Protein AF-A0A1M7UTY7-F1 (afdb_monomer_lite)

Foldseek 3Di:
DDDDDFDWDFDDDPNDGDDIDGDDPDPDPDDPPPPDFADWAPWDWDQDPQQKIKIATDGDQFWKKFWDDPNHTPDIFTGHRRMTIGDSPPDFDKTFIDTNNHGDDIDTRD

Secondary structure (DSSP, 8-state):
---PPSEEEEEEETTEEEEEEEE-S----------SS---EEEEEEE-TTS-EEEEEES-TT-EEEEEETTEEEEEEE-BTTEEEE-TTPPSEEEEEEETTEEEEEEEE-

Structure (mmCIF, N/CA/C/O backbone):
data_AF-A0A1M7UTY7-F1
#
_entry.id   AF-A0A1M7UTY7-F1
#
loop_
_atom_site.group_PDB
_atom_site.id
_atom_site.type_symbol
_atom_site.label_atom_id
_atom_site.label_alt_id
_atom_site.label_comp_id
_atom_site.label_asym_id
_atom_site.label_entity_id
_atom_site.label_seq_id
_atom_site.pdbx_PDB_ins_code
_atom_site.Cartn_x
_atom_site.Cartn_y
_atom_site.Cartn_z
_atom_site.occupancy
_atom_site.B_iso_or_equiv
_atom_site.auth_seq_id
_atom_site.auth_comp_id
_atom_site.auth_asym_id
_atom_site.auth_atom_id
_atom_site.pdbx_PDB_model_num
ATOM 1 N N . GLN A 1 1 ? -11.268 -9.920 -29.950 1.00 37.56 1 GLN A N 1
ATOM 2 C CA . GLN A 1 1 ? -9.795 -9.990 -29.872 1.00 37.56 1 GLN A CA 1
ATOM 3 C C . GLN A 1 1 ? -9.443 -11.452 -29.655 1.00 37.56 1 GLN A C 1
ATOM 5 O O . GLN A 1 1 ? -10.105 -12.078 -28.839 1.00 37.56 1 GLN A O 1
ATOM 10 N N . ALA A 1 2 ? -8.530 -12.022 -30.444 1.00 36.97 2 ALA A N 1
ATOM 11 C CA . ALA A 1 2 ? -8.103 -13.406 -30.256 1.00 36.97 2 ALA A CA 1
ATOM 12 C C . ALA A 1 2 ? -7.126 -13.454 -29.075 1.00 36.97 2 ALA A C 1
ATOM 14 O O . ALA A 1 2 ? -6.123 -12.747 -29.088 1.00 36.97 2 ALA A O 1
ATOM 15 N N . THR A 1 3 ? -7.453 -14.223 -28.042 1.00 48.53 3 THR A N 1
ATOM 16 C CA . THR A 1 3 ? -6.565 -14.477 -26.905 1.00 48.53 3 THR A CA 1
ATOM 17 C C . THR A 1 3 ? -5.804 -15.765 -27.186 1.00 48.53 3 THR A C 1
ATOM 19 O O . THR A 1 3 ? -6.416 -16.831 -27.270 1.00 48.53 3 THR A O 1
ATOM 22 N N . THR A 1 4 ? -4.494 -15.669 -27.391 1.00 58.84 4 THR A N 1
ATOM 23 C CA . THR A 1 4 ? -3.622 -16.832 -27.585 1.00 58.84 4 THR A CA 1
ATOM 24 C C . THR A 1 4 ? -3.526 -17.612 -26.274 1.00 58.84 4 THR A C 1
ATOM 26 O O . THR A 1 4 ? -3.340 -17.014 -25.216 1.00 58.84 4 THR A O 1
ATOM 29 N N . ALA A 1 5 ? -3.706 -18.932 -26.330 1.00 55.81 5 ALA A N 1
ATOM 30 C CA . ALA A 1 5 ? -3.611 -19.790 -25.153 1.00 55.81 5 ALA A CA 1
ATOM 31 C C . ALA A 1 5 ? -2.143 -19.946 -24.704 1.00 55.81 5 ALA A C 1
ATOM 33 O O . ALA A 1 5 ? -1.248 -19.869 -25.549 1.00 55.81 5 ALA A O 1
ATOM 34 N N . PRO A 1 6 ? -1.877 -20.190 -23.412 1.00 69.50 6 PRO A N 1
ATOM 35 C CA . PRO A 1 6 ? -0.534 -20.498 -22.934 1.00 69.50 6 PRO A CA 1
ATOM 36 C C . PRO A 1 6 ? 0.068 -21.722 -23.641 1.00 69.50 6 PRO A C 1
ATOM 38 O O . PRO A 1 6 ? -0.653 -22.678 -23.938 1.00 69.50 6 PRO A O 1
ATOM 41 N N . GLY A 1 7 ? 1.373 -21.698 -23.897 1.00 72.62 7 GLY A N 1
ATOM 42 C CA . GLY A 1 7 ? 2.113 -22.766 -24.569 1.00 72.62 7 GLY A CA 1
ATOM 43 C C . GLY A 1 7 ? 3.434 -22.287 -25.171 1.00 72.62 7 GLY A C 1
ATOM 44 O O . GLY A 1 7 ? 3.730 -21.092 -25.166 1.00 72.62 7 GLY A O 1
ATOM 45 N N . ASP A 1 8 ? 4.212 -23.228 -25.698 1.00 75.75 8 ASP A N 1
ATOM 46 C CA . ASP A 1 8 ? 5.428 -22.942 -26.459 1.00 75.75 8 ASP A CA 1
ATOM 47 C C . ASP A 1 8 ? 5.079 -22.642 -27.918 1.00 75.75 8 ASP A C 1
ATOM 49 O O . ASP A 1 8 ? 4.320 -23.378 -28.556 1.00 75.75 8 ASP A O 1
ATOM 53 N N . TYR A 1 9 ? 5.634 -21.553 -28.442 1.00 75.00 9 TYR A N 1
ATOM 54 C CA . TYR A 1 9 ? 5.423 -21.101 -29.809 1.00 75.00 9 TYR A CA 1
ATOM 55 C C . TYR A 1 9 ? 6.756 -20.861 -30.494 1.00 75.00 9 TYR A C 1
ATOM 57 O O . TYR A 1 9 ? 7.530 -19.999 -30.084 1.00 75.00 9 TYR A O 1
ATOM 65 N N . ASP A 1 10 ? 6.995 -21.564 -31.589 1.00 79.75 10 ASP A N 1
ATOM 66 C CA . ASP A 1 10 ? 8.169 -21.328 -32.415 1.00 79.75 10 ASP A CA 1
ATOM 67 C C . ASP A 1 10 ? 7.946 -20.093 -33.298 1.00 79.75 10 ASP A C 1
ATOM 69 O O . ASP A 1 10 ? 6.991 -20.005 -34.078 1.00 79.75 10 ASP A O 1
ATOM 73 N N . LEU A 1 11 ? 8.823 -19.101 -33.151 1.00 70.44 11 LEU A N 1
ATOM 74 C CA . LEU A 1 11 ? 8.863 -17.912 -33.986 1.00 70.44 11 LEU A CA 1
ATOM 75 C C . LEU A 1 11 ? 9.699 -18.207 -35.226 1.00 70.44 11 LEU A C 1
ATOM 77 O O . LEU A 1 11 ? 10.890 -18.510 -35.140 1.00 70.44 11 LEU A O 1
ATOM 81 N N . PHE A 1 12 ? 9.076 -18.029 -36.385 1.00 70.06 12 PHE A N 1
ATOM 82 C CA . PHE A 1 12 ? 9.734 -18.122 -37.678 1.00 70.06 12 PHE A CA 1
ATOM 83 C C . PHE A 1 12 ? 9.810 -16.740 -38.324 1.00 70.06 12 PHE A C 1
ATOM 85 O O . PHE A 1 12 ? 8.805 -16.029 -38.395 1.00 70.06 12 PHE A O 1
ATOM 92 N N . ILE A 1 13 ? 10.982 -16.380 -38.844 1.00 62.50 13 ILE A N 1
ATOM 93 C CA . ILE A 1 13 ? 11.165 -15.221 -39.727 1.00 62.50 13 ILE A CA 1
ATOM 94 C C . ILE A 1 13 ? 11.668 -15.764 -41.062 1.00 62.50 13 ILE A C 1
ATOM 96 O O . ILE A 1 13 ? 12.632 -16.524 -41.102 1.00 62.50 13 ILE A O 1
ATOM 100 N N . ASP A 1 14 ? 10.965 -15.441 -42.149 1.00 80.06 14 ASP A N 1
ATOM 101 C CA . ASP A 1 14 ? 11.241 -15.946 -43.503 1.00 80.06 14 ASP A CA 1
ATOM 102 C C . ASP A 1 14 ? 11.344 -17.483 -43.599 1.00 80.06 14 ASP A C 1
ATOM 104 O O . ASP A 1 14 ? 12.114 -18.037 -44.381 1.00 80.06 14 ASP A O 1
ATOM 108 N N . GLY A 1 15 ? 10.543 -18.193 -42.797 1.00 71.06 15 GLY A N 1
ATOM 109 C CA . GLY A 1 15 ? 10.491 -19.659 -42.782 1.00 71.06 15 GLY A CA 1
ATOM 110 C C . GLY A 1 15 ? 11.638 -20.337 -42.027 1.00 71.06 15 GLY A C 1
ATOM 111 O O . GLY A 1 15 ? 11.698 -21.565 -42.009 1.00 71.06 15 GLY A O 1
ATOM 112 N N . VAL A 1 16 ? 12.521 -19.566 -41.387 1.00 61.88 16 VAL A N 1
ATOM 113 C CA . VAL A 1 16 ? 13.578 -20.074 -40.505 1.00 61.88 16 VAL A CA 1
ATOM 114 C C . VAL A 1 16 ? 13.150 -19.883 -39.057 1.00 61.88 16 VAL A C 1
ATOM 116 O O . VAL A 1 16 ? 12.773 -18.779 -38.662 1.00 61.88 16 VAL A O 1
ATOM 119 N N . GLU A 1 17 ? 13.202 -20.959 -38.273 1.00 69.19 17 GLU A N 1
ATOM 120 C CA . GLU A 1 17 ? 12.977 -20.899 -36.829 1.00 69.19 17 GLU A CA 1
ATOM 121 C C . GLU A 1 17 ? 14.084 -20.061 -36.193 1.00 69.19 17 GLU A C 1
ATOM 123 O O . GLU A 1 17 ? 15.271 -20.359 -36.343 1.00 69.19 17 GLU A O 1
ATOM 128 N N . VAL A 1 18 ? 13.697 -18.984 -35.521 1.00 73.88 18 VAL A N 1
ATOM 129 C CA . VAL A 1 18 ? 14.641 -18.060 -34.885 1.00 73.88 18 VAL A CA 1
ATOM 130 C C . VAL A 1 18 ? 14.618 -18.166 -33.369 1.00 73.88 18 VAL A C 1
ATOM 132 O O . VAL A 1 18 ? 15.645 -17.911 -32.741 1.00 73.88 18 VAL A O 1
ATOM 135 N N . GLN A 1 19 ? 13.477 -18.523 -32.774 1.00 64.00 19 GLN A N 1
ATOM 136 C CA . GLN A 1 19 ? 13.330 -18.594 -31.323 1.00 64.00 19 GLN A CA 1
ATOM 137 C C . GLN A 1 19 ? 12.040 -19.313 -30.923 1.00 64.00 19 GLN A C 1
ATOM 139 O O . GLN A 1 19 ? 10.977 -18.968 -31.423 1.00 64.00 19 GLN A O 1
ATOM 144 N N . THR A 1 20 ? 12.096 -20.203 -29.938 1.00 70.31 20 THR A N 1
ATOM 145 C CA . THR A 1 20 ? 10.896 -20.653 -29.219 1.00 70.31 20 THR A CA 1
ATOM 146 C C . THR A 1 20 ? 10.536 -19.643 -28.128 1.00 70.31 20 THR 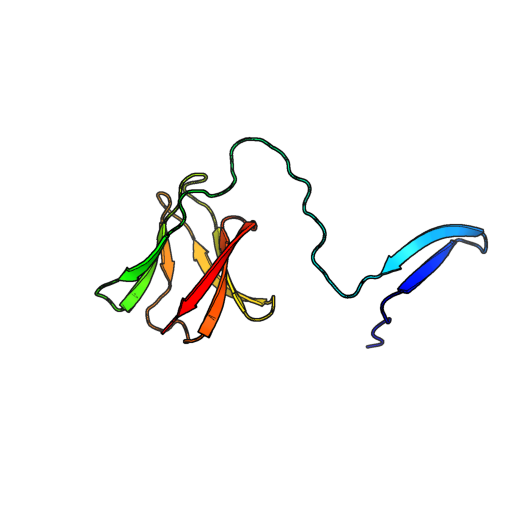A C 1
ATOM 148 O O . THR A 1 20 ? 11.385 -19.235 -27.331 1.00 70.31 20 THR A O 1
ATOM 151 N N . VAL A 1 21 ? 9.273 -19.221 -28.098 1.00 66.56 21 VAL A N 1
ATOM 152 C CA . VAL A 1 21 ? 8.690 -18.302 -27.117 1.00 66.56 21 VAL A CA 1
ATOM 153 C C . VAL A 1 21 ? 7.661 -19.064 -26.290 1.00 66.56 21 VAL A C 1
ATOM 155 O O . VAL A 1 21 ? 6.615 -19.458 -26.801 1.00 66.56 21 VAL A O 1
ATOM 158 N N . THR A 1 22 ? 7.929 -19.234 -25.001 1.00 69.94 22 THR A N 1
ATOM 159 C CA . THR A 1 22 ? 6.947 -19.765 -24.053 1.00 69.94 22 THR A CA 1
ATOM 160 C C . THR A 1 22 ? 6.035 -18.638 -23.588 1.00 69.94 22 THR A C 1
ATOM 162 O O . THR A 1 22 ? 6.489 -17.650 -23.007 1.00 69.94 22 THR A O 1
ATOM 165 N N . ILE A 1 23 ? 4.738 -18.777 -23.841 1.00 67.56 23 ILE A N 1
ATOM 166 C CA . ILE A 1 23 ? 3.708 -17.919 -23.260 1.00 67.56 23 ILE A CA 1
ATOM 167 C C . ILE A 1 23 ? 3.112 -18.684 -22.083 1.00 67.56 23 ILE A C 1
ATOM 169 O O . ILE A 1 23 ? 2.344 -19.621 -22.277 1.00 67.56 23 ILE A O 1
ATOM 173 N N . GLU A 1 24 ? 3.448 -18.300 -20.858 1.00 63.62 24 GLU A N 1
ATOM 174 C CA . GLU A 1 24 ? 2.823 -18.867 -19.663 1.00 63.62 24 GLU A CA 1
ATOM 175 C C . GLU A 1 24 ? 1.554 -18.082 -19.297 1.00 63.62 24 GLU A C 1
ATOM 177 O O . GLU A 1 24 ? 1.456 -16.874 -19.525 1.00 63.62 24 GLU A O 1
ATOM 182 N N . THR A 1 25 ? 0.561 -18.759 -18.713 1.00 55.03 25 THR A N 1
ATOM 183 C CA . THR A 1 25 ? -0.510 -18.075 -17.972 1.00 55.03 25 THR A CA 1
ATOM 184 C C . THR A 1 25 ? 0.177 -17.296 -16.862 1.00 55.03 25 THR A C 1
ATOM 186 O O . THR A 1 25 ? 0.851 -17.931 -16.061 1.00 55.03 25 THR A O 1
ATOM 189 N N . GLU A 1 26 ? 0.054 -15.969 -16.847 1.00 48.75 26 GLU A N 1
ATOM 190 C CA . GLU A 1 26 ? 0.771 -15.049 -15.955 1.00 48.75 26 GLU A CA 1
ATOM 191 C C . GLU A 1 26 ? 0.873 -15.560 -14.501 1.00 48.75 26 GLU A C 1
ATOM 193 O O . GLU A 1 26 ? 0.025 -15.289 -13.656 1.00 48.75 26 GLU A O 1
ATOM 198 N N . ASN A 1 27 ? 1.952 -16.283 -14.206 1.00 47.81 27 ASN A N 1
ATOM 199 C CA . ASN A 1 27 ? 2.606 -16.276 -12.913 1.00 47.81 27 ASN A CA 1
ATOM 200 C C . ASN A 1 27 ? 3.768 -15.304 -13.102 1.00 47.81 27 ASN A C 1
ATOM 202 O O . ASN A 1 27 ? 4.632 -15.525 -13.946 1.00 47.81 27 ASN A O 1
ATOM 206 N N . LYS A 1 28 ? 3.673 -14.163 -12.413 1.00 46.44 28 LYS A N 1
ATOM 207 C CA . LYS A 1 28 ? 4.514 -12.965 -12.559 1.00 46.44 28 LYS A CA 1
ATOM 208 C C . LYS A 1 28 ? 5.980 -13.310 -12.884 1.00 46.44 28 LYS A C 1
ATOM 210 O O . LYS A 1 28 ? 6.556 -14.131 -12.175 1.00 46.44 28 LYS A O 1
ATOM 215 N N . PRO A 1 29 ? 6.610 -12.658 -13.879 1.00 42.81 29 PRO A N 1
ATOM 216 C CA . PRO A 1 29 ? 8.032 -12.847 -14.116 1.00 42.81 29 PRO A CA 1
ATOM 217 C C . PRO A 1 29 ? 8.811 -12.407 -12.874 1.00 42.81 29 PRO A C 1
ATOM 219 O O . PRO A 1 29 ? 8.582 -11.310 -12.356 1.00 42.81 29 PRO A O 1
ATOM 222 N N . ASP A 1 30 ? 9.734 -13.256 -12.418 1.00 47.09 30 ASP A N 1
ATOM 223 C CA . ASP A 1 30 ? 10.740 -12.893 -11.426 1.00 47.09 30 ASP A CA 1
ATOM 224 C C . ASP A 1 30 ? 11.445 -11.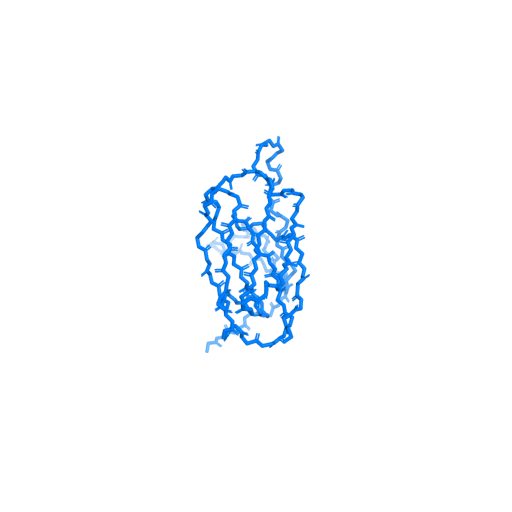614 -11.891 1.00 47.09 30 ASP A C 1
ATOM 226 O O . ASP A 1 30 ? 12.204 -11.586 -12.865 1.00 47.09 30 ASP A O 1
ATOM 230 N N . GLN A 1 31 ? 11.139 -10.515 -11.206 1.00 44.12 31 GLN A N 1
ATOM 231 C CA . GLN A 1 31 ? 11.775 -9.233 -11.438 1.00 44.12 31 GLN A CA 1
ATOM 232 C C . GLN A 1 31 ? 13.271 -9.381 -11.114 1.00 44.12 31 GLN A C 1
ATOM 234 O O . GLN A 1 31 ? 13.609 -9.926 -10.059 1.00 44.12 31 GLN A O 1
ATOM 239 N N . PRO A 1 32 ? 14.191 -8.888 -11.964 1.00 39.97 32 PRO A N 1
ATOM 240 C CA . PRO A 1 32 ? 15.616 -8.985 -11.691 1.00 39.97 32 PRO A CA 1
ATOM 241 C C . PRO A 1 32 ? 15.927 -8.301 -10.356 1.00 39.97 32 PRO A C 1
ATOM 243 O O . PRO A 1 32 ? 15.765 -7.087 -10.200 1.00 39.97 32 PRO A O 1
ATOM 246 N N . THR A 1 33 ? 16.371 -9.092 -9.378 1.00 39.25 33 THR A N 1
ATOM 247 C CA . THR A 1 33 ? 16.827 -8.604 -8.079 1.00 39.25 33 THR A CA 1
ATOM 248 C C . THR A 1 33 ? 18.136 -7.856 -8.283 1.00 39.25 33 THR A C 1
ATOM 250 O O . THR A 1 33 ? 19.208 -8.459 -8.293 1.00 39.25 33 THR A O 1
ATOM 253 N N . ASN A 1 34 ? 18.066 -6.538 -8.456 1.00 37.00 34 ASN A N 1
ATOM 254 C CA . ASN A 1 34 ? 19.226 -5.682 -8.258 1.00 37.00 34 ASN A CA 1
ATOM 255 C C . ASN A 1 34 ? 19.453 -5.577 -6.735 1.00 37.00 34 ASN A C 1
ATOM 257 O O . ASN A 1 34 ? 18.662 -4.917 -6.053 1.00 37.00 34 ASN A O 1
ATOM 261 N N . PRO A 1 35 ? 20.454 -6.256 -6.147 1.00 47.62 35 PRO A N 1
ATOM 262 C CA . PRO A 1 35 ? 20.618 -6.304 -4.706 1.00 47.62 35 PRO A CA 1
ATOM 263 C C . PRO A 1 35 ? 21.392 -5.056 -4.280 1.00 47.62 35 PRO A C 1
ATOM 265 O O . PRO A 1 35 ? 22.620 -5.046 -4.256 1.00 47.62 35 PRO A O 1
ATOM 268 N N . GLY A 1 36 ? 20.677 -3.972 -3.973 1.00 43.34 36 GLY A N 1
ATOM 269 C CA . GLY A 1 36 ? 21.318 -2.762 -3.468 1.00 43.34 36 GLY A CA 1
ATOM 270 C C . GLY A 1 36 ? 20.391 -1.561 -3.299 1.00 43.34 36 GLY A C 1
ATOM 271 O O . GLY A 1 36 ? 20.209 -0.780 -4.224 1.00 43.34 36 GLY A O 1
ATOM 272 N N . ALA A 1 37 ? 19.904 -1.376 -2.070 1.00 49.50 37 ALA A N 1
ATOM 273 C CA . ALA A 1 37 ? 19.562 -0.093 -1.433 1.00 49.50 37 ALA A CA 1
ATOM 274 C C . ALA A 1 37 ? 18.129 0.489 -1.453 1.00 49.50 37 ALA A C 1
ATOM 276 O O . ALA A 1 37 ? 17.916 1.393 -0.651 1.00 49.50 37 ALA A O 1
ATOM 277 N N . ASN A 1 38 ? 17.134 0.004 -2.213 1.00 65.94 38 ASN A N 1
ATOM 278 C CA . ASN A 1 38 ? 15.829 0.710 -2.271 1.00 65.94 38 ASN A CA 1
ATOM 279 C C . ASN A 1 38 ? 14.552 -0.103 -1.999 1.00 65.94 38 ASN A C 1
ATOM 281 O O . ASN A 1 38 ? 13.473 0.488 -2.011 1.00 65.94 38 ASN A O 1
ATOM 285 N N . ASN A 1 39 ? 14.633 -1.403 -1.699 1.00 81.06 39 ASN A N 1
ATOM 286 C CA . ASN A 1 39 ? 13.419 -2.158 -1.382 1.00 81.06 39 ASN A CA 1
ATOM 287 C C . ASN A 1 39 ? 12.822 -1.703 -0.036 1.00 81.06 39 ASN A C 1
ATOM 289 O O . ASN A 1 39 ? 13.565 -1.538 0.937 1.00 81.06 39 ASN A O 1
ATOM 293 N N . PRO A 1 40 ? 11.499 -1.499 0.033 1.00 87.56 40 PRO A N 1
ATOM 294 C CA . PRO A 1 40 ? 10.806 -1.128 1.259 1.00 87.56 40 PRO A CA 1
ATOM 295 C C . PRO A 1 40 ? 10.927 -2.236 2.315 1.00 87.56 40 PRO A C 1
ATOM 297 O O . PRO A 1 40 ? 10.711 -3.411 2.029 1.00 87.56 40 PRO A O 1
ATOM 300 N N . THR A 1 41 ? 11.258 -1.860 3.549 1.00 90.62 41 THR A N 1
ATOM 301 C CA . THR A 1 41 ? 11.307 -2.769 4.709 1.00 90.62 41 THR A CA 1
ATOM 302 C C . THR A 1 41 ? 10.509 -2.201 5.876 1.00 90.62 41 THR A C 1
ATOM 304 O O . THR A 1 41 ? 10.096 -1.042 5.832 1.00 90.62 41 THR A O 1
ATOM 307 N N . ASP A 1 42 ? 10.274 -3.008 6.917 1.00 92.75 42 ASP A N 1
ATOM 308 C CA . ASP A 1 42 ? 9.512 -2.619 8.115 1.00 92.75 42 ASP A CA 1
ATOM 309 C C . ASP A 1 42 ? 8.176 -1.941 7.767 1.00 92.75 42 ASP A C 1
ATOM 311 O O . ASP A 1 42 ? 7.843 -0.865 8.273 1.00 92.75 42 ASP A O 1
ATOM 315 N N . VAL A 1 43 ? 7.444 -2.550 6.830 1.00 95.12 43 VAL A N 1
ATOM 316 C CA . VAL A 1 43 ? 6.178 -2.017 6.331 1.00 95.12 43 VAL A CA 1
ATOM 317 C C . VAL A 1 43 ? 5.088 -2.224 7.377 1.00 95.12 43 VAL A C 1
ATOM 319 O O . VAL A 1 43 ? 4.922 -3.324 7.901 1.00 95.12 43 VAL A O 1
ATOM 322 N N . THR A 1 44 ? 4.327 -1.170 7.669 1.00 97.00 44 THR A N 1
ATOM 323 C CA . THR A 1 44 ? 3.105 -1.265 8.474 1.00 97.00 44 THR A CA 1
ATOM 324 C C . THR A 1 44 ? 1.924 -0.665 7.731 1.00 97.00 44 THR A C 1
ATOM 326 O O . THR A 1 44 ? 2.067 0.313 6.993 1.00 97.00 44 THR A O 1
ATOM 329 N N . PHE A 1 45 ? 0.750 -1.254 7.945 1.00 96.19 45 PHE A N 1
ATOM 330 C CA . PHE A 1 45 ? -0.521 -0.814 7.388 1.00 96.19 45 PHE A CA 1
ATOM 331 C C . PHE A 1 45 ? -1.557 -0.774 8.511 1.00 96.19 45 PHE A C 1
ATOM 333 O O . PHE A 1 45 ? -1.867 -1.804 9.105 1.00 96.19 45 PHE A O 1
ATOM 340 N N . GLU A 1 46 ? -2.059 0.414 8.840 1.00 96.00 46 GLU A N 1
ATOM 341 C CA . GLU A 1 46 ? -2.908 0.619 10.018 1.00 96.00 46 GLU A CA 1
ATOM 342 C C . GLU A 1 46 ? -4.082 1.549 9.703 1.00 96.00 46 GLU A C 1
ATOM 344 O O . GLU A 1 46 ? -3.908 2.604 9.084 1.00 96.00 46 GLU A O 1
ATOM 349 N N . LYS A 1 47 ? -5.275 1.206 10.198 1.00 95.69 47 LYS A N 1
ATOM 350 C CA . LYS A 1 47 ? -6.417 2.126 10.238 1.00 95.69 47 LYS A CA 1
ATOM 351 C C . LYS A 1 47 ? -6.193 3.143 11.356 1.00 95.69 47 LYS A C 1
ATOM 353 O O . LYS A 1 47 ? -5.950 2.782 12.505 1.00 95.69 47 LYS A O 1
ATOM 358 N N . THR A 1 48 ? -6.247 4.428 11.030 1.00 94.38 48 THR A N 1
ATOM 359 C CA . THR A 1 48 ? -6.089 5.505 12.011 1.00 94.38 48 THR A CA 1
ATOM 360 C C . THR A 1 48 ? -7.401 5.766 12.751 1.00 94.38 48 THR A C 1
ATOM 362 O O . THR A 1 48 ? -8.479 5.384 12.297 1.00 94.38 48 THR A O 1
ATOM 365 N N . GLN A 1 49 ? -7.337 6.518 13.854 1.00 93.44 49 GLN A N 1
ATOM 366 C CA . GLN A 1 49 ? -8.529 6.964 14.592 1.00 93.44 49 GLN A CA 1
ATOM 367 C C . GLN A 1 49 ? -9.520 7.795 13.754 1.00 93.44 49 GLN A C 1
ATOM 369 O O . GLN A 1 49 ? -10.669 7.961 14.146 1.00 93.44 49 GLN A O 1
ATOM 374 N N . TYR A 1 50 ? -9.082 8.325 12.606 1.00 91.62 50 TYR A N 1
ATOM 375 C CA . TYR A 1 50 ? -9.911 9.102 11.682 1.00 91.62 50 TYR A CA 1
ATOM 376 C C . TYR A 1 50 ? -10.505 8.246 10.551 1.00 91.62 50 TYR A C 1
ATOM 378 O O . TYR A 1 50 ? -11.070 8.786 9.603 1.00 91.62 50 TYR A O 1
ATOM 386 N N . GLY A 1 51 ? -10.334 6.921 10.608 1.00 90.69 51 GLY A N 1
ATOM 387 C CA . GLY A 1 51 ? -10.832 5.974 9.608 1.00 90.69 51 GLY A CA 1
ATOM 388 C C . GLY A 1 51 ? -9.998 5.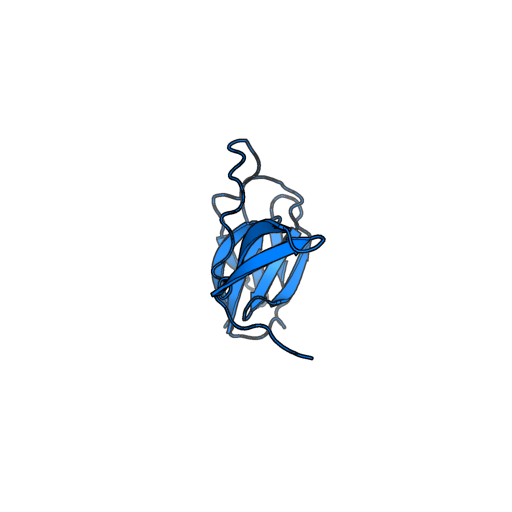891 8.327 1.00 90.69 51 GLY A C 1
ATOM 389 O O . GLY A 1 51 ? -10.296 5.060 7.479 1.00 90.69 51 GLY A O 1
ATOM 390 N N . THR A 1 52 ? -8.958 6.715 8.171 1.00 95.06 52 THR A N 1
ATOM 391 C CA . THR A 1 52 ? -8.002 6.612 7.056 1.00 95.06 52 THR A CA 1
ATOM 392 C C . THR A 1 52 ? -7.050 5.438 7.250 1.00 95.06 52 THR A C 1
ATOM 394 O O . THR A 1 52 ? -6.826 5.007 8.380 1.00 95.06 52 THR A O 1
ATOM 397 N N . TYR A 1 53 ? -6.432 4.963 6.172 1.00 96.06 53 TYR A N 1
ATOM 398 C CA . TYR A 1 53 ? -5.443 3.886 6.225 1.00 96.06 53 TYR A CA 1
ATOM 399 C C . TYR A 1 53 ? -4.054 4.446 5.974 1.00 96.06 53 TYR A C 1
ATOM 401 O O . TYR A 1 53 ? -3.813 5.102 4.962 1.00 96.06 53 TYR A O 1
ATOM 409 N N . GLN A 1 54 ? -3.141 4.225 6.908 1.00 97.06 54 GLN A N 1
ATOM 410 C CA . GLN A 1 54 ? -1.790 4.755 6.858 1.00 97.06 54 GLN A CA 1
ATOM 411 C C . GLN A 1 54 ? -0.798 3.630 6.595 1.00 97.06 54 GLN A C 1
ATOM 413 O O . GLN A 1 54 ? -0.775 2.636 7.317 1.00 97.06 54 GLN A O 1
ATOM 418 N N . VAL A 1 55 ? 0.066 3.854 5.610 1.00 97.56 55 VAL A N 1
ATOM 419 C CA . VAL A 1 55 ? 1.202 2.988 5.299 1.00 97.56 55 VAL A CA 1
ATOM 420 C C . VAL A 1 55 ? 2.479 3.672 5.755 1.00 97.56 55 VAL A C 1
ATOM 422 O O . VAL A 1 55 ? 2.671 4.858 5.468 1.00 97.56 55 VAL A O 1
ATOM 425 N N . LYS A 1 56 ? 3.349 2.943 6.450 1.00 97.19 56 LYS A N 1
ATOM 426 C CA . LYS A 1 56 ? 4.708 3.377 6.808 1.00 97.19 56 LYS A CA 1
ATOM 427 C C . LYS A 1 56 ? 5.718 2.332 6.354 1.00 97.19 56 LYS A C 1
ATOM 429 O O . LYS A 1 56 ? 5.374 1.161 6.274 1.00 97.19 56 LYS A O 1
ATOM 434 N N . TRP A 1 57 ? 6.941 2.757 6.056 1.00 95.75 57 TRP A N 1
ATOM 435 C CA . TRP A 1 57 ? 8.033 1.863 5.651 1.00 95.75 57 TRP A CA 1
ATOM 436 C C . TRP A 1 57 ? 9.403 2.455 6.004 1.00 95.75 57 TRP A C 1
ATOM 438 O O . TRP A 1 57 ? 9.516 3.596 6.450 1.00 95.75 57 TRP A O 1
ATOM 448 N N . LYS A 1 58 ? 10.471 1.700 5.761 1.00 90.75 58 LYS A N 1
ATOM 449 C CA . LYS A 1 58 ? 11.850 2.189 5.635 1.00 90.75 58 LYS A CA 1
ATOM 450 C C . LYS A 1 58 ? 12.321 2.021 4.192 1.00 90.75 58 LYS A C 1
ATOM 452 O O . LYS A 1 58 ? 11.872 1.116 3.501 1.00 90.75 58 LYS A O 1
ATOM 457 N N . GLY A 1 59 ? 13.203 2.908 3.730 1.00 89.12 59 GLY A N 1
ATOM 458 C CA . GLY A 1 59 ? 13.672 2.959 2.338 1.00 89.12 59 GLY A CA 1
ATOM 459 C C . GLY A 1 59 ? 13.390 4.318 1.695 1.00 89.12 59 GLY A C 1
ATOM 460 O O . GLY A 1 59 ? 13.463 5.349 2.369 1.00 89.12 59 GLY A O 1
ATOM 461 N N . ASN A 1 60 ? 13.039 4.337 0.406 1.00 88.44 60 ASN A N 1
ATOM 462 C CA . ASN A 1 60 ? 12.766 5.567 -0.346 1.00 88.44 60 ASN A CA 1
ATOM 463 C C . ASN A 1 60 ? 11.623 6.394 0.285 1.00 88.44 60 ASN A C 1
ATOM 465 O O . ASN A 1 60 ? 10.458 6.001 0.246 1.00 88.44 60 ASN A O 1
ATOM 469 N N . ALA A 1 61 ? 11.937 7.571 0.834 1.00 89.38 61 ALA A N 1
ATOM 470 C CA . ALA A 1 61 ? 10.976 8.414 1.552 1.00 89.38 61 ALA A CA 1
ATOM 471 C C . ALA A 1 61 ? 9.850 8.999 0.684 1.00 89.38 61 ALA A C 1
ATOM 473 O O . ALA A 1 61 ? 8.842 9.451 1.236 1.00 89.38 61 ALA A O 1
ATOM 474 N N . LYS A 1 62 ? 10.022 9.013 -0.644 1.00 90.88 62 LYS A N 1
ATOM 475 C CA . LYS A 1 62 ? 9.066 9.559 -1.622 1.00 90.88 62 LYS A CA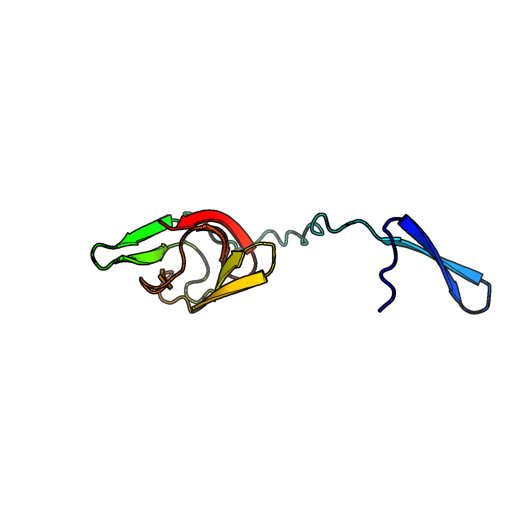 1
ATOM 476 C C . LYS A 1 62 ? 8.509 8.482 -2.565 1.00 90.88 62 LYS A C 1
ATOM 478 O O . LYS A 1 62 ? 8.170 8.785 -3.705 1.00 90.88 62 LYS A O 1
ATOM 483 N N . ALA A 1 63 ? 8.443 7.233 -2.103 1.00 89.25 63 ALA A N 1
ATOM 484 C CA . ALA A 1 63 ? 7.918 6.122 -2.891 1.00 89.25 63 ALA A CA 1
ATOM 485 C C . ALA A 1 63 ? 6.437 6.316 -3.267 1.00 89.25 63 ALA A C 1
ATOM 487 O O . ALA A 1 63 ? 5.645 6.854 -2.488 1.00 89.25 63 ALA A O 1
ATOM 488 N N . ALA A 1 64 ? 6.055 5.844 -4.453 1.00 92.75 64 ALA A N 1
ATOM 489 C CA . ALA A 1 64 ? 4.648 5.671 -4.801 1.00 92.75 64 ALA A CA 1
ATOM 490 C C . ALA A 1 64 ? 4.087 4.451 -4.059 1.00 92.75 64 ALA A C 1
ATOM 492 O O . ALA A 1 64 ? 4.759 3.428 -3.979 1.00 92.75 64 ALA A O 1
ATOM 493 N N . VAL A 1 65 ? 2.869 4.552 -3.530 1.00 96.38 65 VAL A N 1
ATOM 494 C CA . VAL A 1 65 ? 2.200 3.449 -2.830 1.00 96.38 65 VAL A CA 1
ATOM 495 C C . VAL A 1 65 ? 0.901 3.125 -3.549 1.00 96.38 65 VAL A C 1
ATOM 497 O O . VAL A 1 65 ? 0.098 4.022 -3.818 1.00 96.38 65 VAL A O 1
ATOM 500 N N . GLU A 1 66 ? 0.695 1.857 -3.874 1.00 96.75 66 GLU A N 1
ATOM 501 C CA . GLU A 1 66 ? -0.451 1.385 -4.649 1.00 96.75 66 GLU A CA 1
ATOM 502 C C . GLU A 1 66 ? -1.139 0.227 -3.928 1.00 96.75 66 GLU A C 1
ATOM 504 O O . GLU A 1 66 ? -0.481 -0.649 -3.373 1.00 96.75 66 GLU A O 1
ATOM 509 N N . LEU A 1 67 ? -2.470 0.227 -3.956 1.00 95.19 67 LEU A N 1
ATOM 510 C CA . LEU A 1 67 ? -3.290 -0.923 -3.590 1.00 95.19 67 LEU A CA 1
ATOM 511 C C . LEU A 1 67 ? -3.851 -1.510 -4.875 1.00 95.19 67 LEU A C 1
ATOM 513 O O . LEU A 1 67 ? -4.547 -0.811 -5.625 1.00 95.19 67 LEU A O 1
ATOM 517 N N . LYS A 1 68 ? -3.543 -2.779 -5.133 1.00 94.81 68 LYS A N 1
ATOM 518 C CA . LYS A 1 68 ? -4.059 -3.508 -6.288 1.00 94.81 68 LYS A CA 1
ATOM 519 C C . LYS A 1 68 ? -5.081 -4.541 -5.851 1.00 94.81 68 LYS A C 1
ATOM 521 O O . LYS A 1 68 ? -4.903 -5.195 -4.833 1.00 94.81 68 LYS A O 1
ATOM 526 N N . GLN A 1 69 ? -6.140 -4.691 -6.633 1.00 90.19 69 GLN A N 1
ATOM 527 C CA . GLN A 1 69 ? -7.132 -5.743 -6.450 1.00 90.19 69 GLN A CA 1
ATOM 528 C C . GLN A 1 69 ? -7.243 -6.516 -7.758 1.00 90.19 69 GLN A C 1
ATOM 530 O O . GLN A 1 69 ? -7.405 -5.912 -8.820 1.00 90.19 69 GLN A O 1
ATOM 535 N N . SER A 1 70 ? -7.086 -7.840 -7.694 1.00 87.38 70 SER A N 1
ATOM 536 C CA . SER A 1 70 ? -7.077 -8.704 -8.884 1.00 87.38 70 SER A CA 1
ATOM 537 C C . SER A 1 70 ? -6.088 -8.223 -9.964 1.00 87.38 70 SER A C 1
ATOM 539 O O . SER A 1 70 ? -6.410 -8.193 -11.148 1.00 87.38 70 SER A O 1
ATOM 541 N N . GLY A 1 71 ? -4.894 -7.783 -9.543 1.00 83.69 71 GLY A N 1
ATOM 542 C CA . GLY A 1 71 ? -3.823 -7.309 -10.431 1.00 83.69 71 GLY A CA 1
ATOM 543 C C . GLY A 1 71 ? -3.958 -5.865 -10.940 1.00 83.69 71 GLY A C 1
ATOM 544 O O . GLY A 1 71 ? -3.002 -5.329 -11.501 1.00 83.69 71 GLY A O 1
ATOM 545 N N . VAL A 1 72 ? -5.089 -5.192 -10.707 1.00 83.81 72 VAL A N 1
ATOM 546 C CA . VAL A 1 72 ? -5.343 -3.823 -11.189 1.00 83.81 72 VAL A CA 1
ATOM 547 C C . VAL A 1 72 ? -5.153 -2.808 -10.063 1.00 83.81 72 VAL A C 1
ATOM 549 O O . VAL A 1 72 ? -5.663 -3.008 -8.964 1.00 83.81 72 VAL A O 1
ATOM 552 N N . THR A 1 73 ? -4.458 -1.693 -10.325 1.00 90.25 73 THR A N 1
ATOM 553 C CA . THR A 1 73 ? -4.342 -0.581 -9.363 1.00 90.25 73 THR A CA 1
ATOM 554 C C . THR A 1 73 ? -5.714 0.027 -9.077 1.00 90.25 73 THR A C 1
ATOM 556 O O . THR A 1 73 ? -6.281 0.717 -9.921 1.00 90.25 73 THR A O 1
ATOM 559 N N . ALA A 1 74 ? -6.220 -0.207 -7.866 1.00 91.56 74 ALA A N 1
ATOM 560 C CA . ALA A 1 74 ? -7.475 0.347 -7.371 1.00 91.56 74 ALA A CA 1
ATOM 561 C C . ALA A 1 74 ? -7.257 1.720 -6.721 1.00 91.56 74 ALA A C 1
ATOM 563 O O . ALA A 1 74 ? -8.030 2.651 -6.944 1.00 91.56 74 ALA A O 1
ATOM 564 N N . TYR A 1 75 ? -6.169 1.865 -5.956 1.00 94.50 75 TYR A N 1
ATOM 565 C CA . TYR A 1 75 ? -5.833 3.112 -5.271 1.00 94.50 75 TYR A CA 1
ATOM 566 C C . TYR A 1 75 ? -4.347 3.426 -5.377 1.00 94.50 75 TYR A C 1
ATOM 568 O O . TYR A 1 75 ? -3.502 2.532 -5.389 1.00 94.50 75 TYR A O 1
ATOM 576 N N . LYS A 1 76 ? -4.028 4.723 -5.394 1.00 95.31 76 LYS A N 1
ATOM 577 C CA . LYS A 1 76 ? -2.658 5.233 -5.415 1.00 95.31 76 LYS A CA 1
ATOM 578 C C . LYS A 1 76 ? -2.505 6.406 -4.457 1.00 95.31 76 LYS A C 1
ATOM 580 O O . LYS A 1 76 ? -3.355 7.294 -4.416 1.00 95.31 76 LYS A O 1
ATOM 585 N N . ALA A 1 77 ? -1.399 6.425 -3.727 1.00 93.94 77 ALA A N 1
ATOM 586 C CA . ALA A 1 77 ? -1.004 7.519 -2.857 1.00 93.94 77 ALA A CA 1
ATOM 587 C C . ALA A 1 77 ? 0.478 7.849 -3.063 1.00 93.94 77 ALA A C 1
ATOM 589 O O . ALA A 1 77 ? 1.311 6.972 -3.284 1.00 93.94 77 ALA A O 1
ATOM 590 N N . ASN A 1 78 ? 0.812 9.136 -2.983 1.00 89.25 78 ASN A N 1
ATOM 591 C CA . ASN A 1 78 ? 2.202 9.575 -3.030 1.00 89.25 78 ASN A CA 1
ATOM 592 C C . ASN A 1 78 ? 2.783 9.565 -1.618 1.00 89.25 78 ASN A C 1
ATOM 594 O O . ASN A 1 78 ? 2.227 10.185 -0.707 1.00 89.25 78 ASN A O 1
ATOM 598 N N . GLY A 1 79 ? 3.906 8.875 -1.446 1.00 90.75 79 GLY A N 1
ATOM 599 C CA . GLY A 1 79 ? 4.645 8.846 -0.199 1.00 90.75 79 GLY A CA 1
ATOM 600 C C . GLY A 1 79 ? 5.355 10.159 0.110 1.00 90.75 79 GLY A C 1
ATOM 601 O O . GLY A 1 79 ? 5.894 10.825 -0.775 1.00 90.75 79 GLY A O 1
ATOM 602 N N . SER A 1 80 ? 5.398 10.515 1.390 1.00 90.06 80 SER A N 1
ATOM 603 C CA . SER A 1 80 ? 6.248 11.581 1.916 1.00 90.06 80 SER A CA 1
ATOM 604 C C . SER A 1 80 ? 6.719 11.217 3.318 1.00 90.06 80 SER A C 1
ATOM 606 O O . SER A 1 80 ? 5.922 10.766 4.139 1.00 90.06 80 SER A O 1
ATOM 608 N N . LEU A 1 81 ? 8.012 11.416 3.596 1.00 92.50 81 LEU A N 1
ATOM 609 C CA . LEU A 1 81 ? 8.644 11.048 4.871 1.00 92.50 81 LEU A CA 1
ATOM 610 C C . LEU A 1 81 ? 8.350 9.588 5.264 1.00 92.50 81 LEU A C 1
ATOM 612 O O . LEU A 1 81 ? 7.997 9.308 6.408 1.00 92.50 81 LEU A O 1
ATOM 616 N N . ASN A 1 82 ? 8.449 8.678 4.286 1.00 94.44 82 ASN A N 1
ATOM 617 C CA . ASN A 1 82 ? 8.183 7.246 4.451 1.00 94.44 82 ASN A CA 1
ATOM 618 C C . ASN A 1 82 ? 6.767 6.915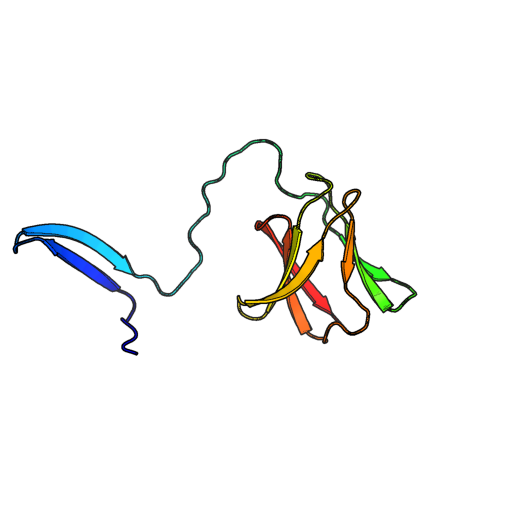 4.949 1.00 94.44 82 ASN A C 1
ATOM 620 O O . ASN A 1 82 ? 6.555 5.957 5.697 1.00 94.44 82 ASN A O 1
ATOM 624 N N . LYS A 1 83 ? 5.798 7.742 4.556 1.00 96.25 83 LYS A N 1
ATOM 625 C CA . LYS A 1 83 ? 4.397 7.586 4.917 1.00 96.25 83 LYS A CA 1
ATOM 626 C C . LYS A 1 83 ? 3.486 7.893 3.735 1.00 96.25 83 LYS A C 1
ATOM 628 O O . LYS A 1 83 ? 3.702 8.870 3.021 1.00 96.25 83 LYS A O 1
ATOM 633 N N . ALA A 1 84 ? 2.427 7.108 3.585 1.00 97.19 84 ALA A N 1
ATOM 634 C CA . ALA A 1 84 ? 1.330 7.345 2.652 1.00 97.19 84 ALA A CA 1
ATOM 635 C C . ALA A 1 84 ? -0.007 7.146 3.376 1.00 97.19 84 ALA A C 1
ATOM 637 O O . ALA A 1 84 ? -0.075 6.435 4.379 1.00 97.19 84 ALA A O 1
ATOM 638 N N . VAL A 1 85 ? -1.063 7.806 2.900 1.00 96.62 85 VAL A N 1
ATOM 639 C CA . VAL A 1 85 ? -2.396 7.730 3.508 1.00 96.62 85 VAL A CA 1
ATOM 640 C C . VAL A 1 85 ? -3.443 7.523 2.422 1.00 96.62 85 VAL A C 1
ATOM 642 O O . VAL A 1 85 ? -3.515 8.306 1.475 1.00 96.62 85 VAL A O 1
ATOM 645 N N . PHE A 1 86 ? -4.275 6.502 2.597 1.00 96.25 86 PHE A N 1
ATOM 646 C CA . PHE A 1 86 ? -5.488 6.259 1.829 1.00 96.25 86 PHE A CA 1
ATOM 647 C C . PHE A 1 86 ? -6.712 6.763 2.600 1.00 96.25 86 PHE A C 1
ATOM 649 O O . PHE A 1 86 ? -6.749 6.760 3.834 1.00 96.25 86 PHE A O 1
ATOM 656 N N . GLN A 1 87 ? -7.715 7.237 1.865 1.00 92.50 87 GLN A N 1
ATOM 657 C CA . GLN A 1 87 ? -8.915 7.848 2.437 1.00 92.50 87 GLN A CA 1
ATOM 658 C C . GLN A 1 87 ? -9.784 6.814 3.166 1.00 92.50 87 GLN A C 1
ATOM 660 O O . GLN A 1 87 ? -9.740 5.624 2.861 1.00 92.50 87 GLN A O 1
ATOM 665 N N . ALA A 1 88 ? -10.631 7.277 4.088 1.00 88.25 88 ALA A N 1
ATOM 666 C CA . ALA A 1 88 ? -11.586 6.414 4.790 1.00 88.25 88 ALA A CA 1
ATOM 667 C C . ALA A 1 88 ? -12.650 5.798 3.861 1.00 88.25 88 ALA A C 1
ATOM 669 O O . ALA A 1 88 ? -13.274 4.805 4.206 1.00 88.25 88 ALA A O 1
ATOM 670 N N . THR A 1 89 ? -12.845 6.375 2.671 1.00 90.19 89 THR A N 1
ATOM 671 C CA . THR A 1 89 ? -13.772 5.890 1.637 1.00 90.19 89 THR A CA 1
ATOM 672 C C . THR A 1 89 ? -13.180 4.784 0.759 1.00 90.19 89 THR A C 1
ATOM 674 O O . THR A 1 89 ? -13.785 4.427 -0.248 1.00 90.19 89 THR A O 1
ATOM 677 N N . THR A 1 90 ? -11.983 4.288 1.081 1.00 90.88 90 THR A N 1
ATOM 678 C CA . THR A 1 90 ? -11.389 3.136 0.392 1.00 90.88 90 THR A CA 1
ATOM 679 C C . THR A 1 90 ? -12.288 1.927 0.628 1.00 90.88 90 THR A C 1
ATOM 681 O O . THR A 1 90 ? -12.603 1.613 1.774 1.00 90.88 90 THR A O 1
ATOM 684 N N . ALA A 1 91 ? -12.750 1.297 -0.451 1.00 92.38 91 ALA A N 1
ATOM 685 C CA . ALA A 1 91 ? -13.712 0.206 -0.363 1.00 92.38 91 ALA A CA 1
ATOM 686 C C . ALA A 1 91 ? -13.135 -0.991 0.424 1.00 92.38 91 ALA A C 1
ATOM 688 O O . ALA A 1 91 ? -11.963 -1.322 0.218 1.00 92.38 91 ALA A O 1
ATOM 689 N N . PRO A 1 92 ? -13.938 -1.664 1.270 1.00 94.38 92 PRO A N 1
ATOM 690 C CA . PRO A 1 92 ? -13.514 -2.877 1.964 1.00 94.38 92 PRO A CA 1
ATOM 691 C C . PRO A 1 92 ? -13.093 -3.994 1.006 1.00 94.38 92 PRO A C 1
ATOM 693 O O . PRO A 1 92 ? -13.618 -4.098 -0.106 1.00 94.38 92 PRO A O 1
ATOM 696 N N . GLY A 1 93 ? -12.166 -4.839 1.450 1.00 93.81 93 GLY A N 1
ATOM 697 C CA . GLY A 1 93 ? -11.664 -5.983 0.690 1.00 93.81 93 GLY A CA 1
ATOM 698 C C . GLY A 1 93 ? -10.172 -6.237 0.881 1.00 93.81 93 GLY A C 1
ATOM 699 O O . GLY A 1 93 ? -9.486 -5.500 1.592 1.00 93.81 93 GLY A O 1
ATOM 700 N N . ASP A 1 94 ? -9.688 -7.283 0.216 1.00 94.69 94 ASP A N 1
ATOM 701 C CA . ASP A 1 94 ? -8.274 -7.648 0.191 1.00 94.69 94 ASP A CA 1
ATOM 702 C C . ASP A 1 94 ? -7.561 -6.970 -0.982 1.00 94.69 94 ASP A C 1
ATOM 704 O O . ASP A 1 94 ? -8.062 -6.957 -2.114 1.00 94.69 94 ASP A O 1
ATOM 708 N N . TYR A 1 95 ? -6.386 -6.415 -0.696 1.00 95.38 95 TYR A N 1
ATOM 709 C CA . TYR A 1 95 ? -5.550 -5.707 -1.657 1.00 95.38 95 TYR A CA 1
ATOM 710 C C . TYR A 1 95 ? -4.092 -6.120 -1.519 1.00 95.38 95 TYR A C 1
ATOM 712 O O . TYR A 1 95 ? -3.567 -6.217 -0.411 1.00 95.38 95 TYR A O 1
ATOM 720 N N . ASP A 1 96 ? -3.405 -6.241 -2.645 1.00 95.56 96 ASP A N 1
ATOM 721 C CA . ASP A 1 96 ? -1.954 -6.352 -2.673 1.00 95.56 96 ASP A CA 1
ATOM 722 C C . ASP A 1 96 ? -1.354 -4.947 -2.559 1.00 95.56 96 ASP A C 1
ATOM 724 O O . ASP A 1 96 ? -1.646 -4.053 -3.366 1.00 95.56 96 ASP A O 1
ATOM 728 N N . LEU A 1 97 ? -0.537 -4.733 -1.531 1.00 95.19 97 LEU A N 1
ATOM 729 C CA . LEU A 1 97 ? 0.156 -3.477 -1.280 1.00 95.19 97 LEU A CA 1
ATOM 730 C C . LEU A 1 97 ? 1.481 -3.466 -2.039 1.00 95.19 97 LEU A C 1
ATOM 732 O O . LEU A 1 97 ? 2.331 -4.337 -1.851 1.00 95.19 97 LEU A O 1
ATOM 736 N N . PHE A 1 98 ? 1.676 -2.423 -2.838 1.00 94.75 98 PHE A N 1
ATOM 737 C CA . PHE A 1 98 ? 2.915 -2.147 -3.551 1.00 94.75 98 PHE A CA 1
ATOM 738 C C . PHE A 1 98 ? 3.527 -0.835 -3.066 1.00 94.75 98 PHE A C 1
ATOM 740 O O . PHE A 1 98 ? 2.822 0.161 -2.885 1.00 94.75 98 PHE A O 1
ATOM 747 N N . ILE A 1 99 ? 4.848 -0.812 -2.906 1.00 92.62 99 ILE A N 1
ATOM 748 C CA . ILE A 1 99 ? 5.626 0.397 -2.621 1.00 92.62 99 ILE A CA 1
ATOM 749 C C . ILE A 1 99 ? 6.763 0.471 -3.646 1.00 92.62 99 ILE A C 1
ATOM 751 O O . ILE A 1 99 ? 7.584 -0.434 -3.745 1.00 92.62 99 ILE A O 1
ATOM 755 N N . ASP A 1 100 ? 6.787 1.551 -4.426 1.00 88.06 100 ASP A N 1
ATOM 756 C CA . ASP A 1 100 ? 7.716 1.782 -5.543 1.00 88.06 100 ASP A CA 1
ATOM 757 C C . ASP A 1 100 ? 7.718 0.643 -6.585 1.00 88.06 100 ASP A C 1
ATOM 759 O O . ASP A 1 100 ? 8.749 0.263 -7.134 1.00 88.06 100 ASP A O 1
ATOM 763 N N . GLY A 1 101 ? 6.540 0.058 -6.829 1.00 86.19 101 GLY A N 1
ATOM 764 C CA . GLY A 1 101 ? 6.361 -1.062 -7.758 1.00 86.19 101 GLY A CA 1
ATOM 765 C C . GLY A 1 101 ? 6.733 -2.438 -7.195 1.00 86.19 101 GLY A C 1
ATOM 766 O O . GLY A 1 101 ? 6.499 -3.433 -7.875 1.00 86.19 101 GLY A O 1
ATOM 767 N N . VAL A 1 102 ? 7.237 -2.519 -5.960 1.00 87.44 102 VAL A N 1
ATOM 768 C CA . VAL A 1 102 ? 7.530 -3.784 -5.270 1.00 87.44 102 VAL A CA 1
ATOM 769 C C . VAL A 1 102 ? 6.327 -4.201 -4.432 1.00 87.44 102 VAL A C 1
ATOM 771 O O . VAL A 1 102 ? 5.874 -3.431 -3.585 1.00 87.44 102 VAL A O 1
ATOM 774 N N . GLU A 1 103 ? 5.817 -5.412 -4.650 1.00 90.62 103 GLU A N 1
ATOM 775 C CA . GLU A 1 103 ? 4.793 -6.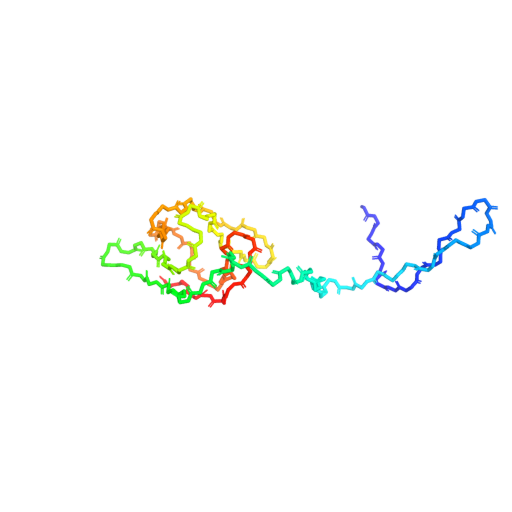014 -3.790 1.00 90.62 103 GLU A CA 1
ATOM 776 C C . GLU A 1 103 ? 5.388 -6.333 -2.418 1.00 90.62 103 GLU A C 1
ATOM 778 O O . GLU A 1 103 ? 6.443 -6.962 -2.330 1.00 90.62 103 GLU A O 1
ATOM 783 N N . VAL A 1 104 ? 4.731 -5.886 -1.347 1.00 90.44 104 VAL A N 1
ATOM 784 C CA . VAL A 1 104 ? 5.254 -6.035 0.021 1.00 90.44 104 VAL A CA 1
ATOM 785 C C . VAL A 1 104 ? 4.419 -6.962 0.895 1.00 90.44 104 VAL A C 1
ATOM 787 O O . VAL A 1 104 ? 4.984 -7.688 1.707 1.00 90.44 104 VAL A O 1
ATOM 790 N N . GLN A 1 105 ? 3.092 -6.934 0.758 1.00 91.06 105 GLN A N 1
ATOM 791 C CA . GLN A 1 105 ? 2.159 -7.790 1.497 1.00 91.06 105 GLN A CA 1
ATOM 792 C C . GLN A 1 105 ? 0.738 -7.637 0.946 1.00 91.06 105 GLN A C 1
ATOM 794 O O . GLN A 1 105 ? 0.411 -6.612 0.351 1.00 91.06 105 GLN A O 1
ATOM 799 N N . THR A 1 106 ? -0.138 -8.589 1.252 1.00 94.56 106 THR A N 1
ATOM 800 C CA . THR A 1 106 ? -1.590 -8.400 1.142 1.00 94.56 106 THR A CA 1
ATOM 801 C C . THR A 1 106 ? -2.124 -7.736 2.420 1.00 94.56 106 THR A C 1
ATOM 803 O O . THR A 1 106 ? -1.646 -8.008 3.527 1.00 94.56 106 THR A O 1
ATOM 806 N N . VAL A 1 107 ? -3.090 -6.828 2.280 1.00 93.38 107 VAL A N 1
ATOM 807 C CA . VAL A 1 107 ? -3.769 -6.118 3.376 1.00 93.38 107 VAL A CA 1
ATOM 808 C C . VAL A 1 107 ? -5.279 -6.231 3.225 1.00 93.38 107 VAL A C 1
ATOM 810 O O . VAL A 1 107 ? -5.800 -6.168 2.115 1.00 93.38 107 VAL A O 1
ATOM 813 N N . THR A 1 108 ? -5.981 -6.332 4.350 1.00 93.38 108 THR A N 1
ATOM 814 C CA . THR A 1 108 ? -7.446 -6.323 4.393 1.00 93.38 108 THR A CA 1
ATOM 815 C C . THR A 1 108 ? -7.935 -4.974 4.911 1.00 93.38 108 THR A C 1
ATOM 817 O O . THR A 1 108 ? -7.466 -4.474 5.937 1.00 93.38 108 THR A O 1
ATOM 820 N N . ILE A 1 109 ? -8.877 -4.375 4.187 1.00 92.69 109 ILE A N 1
ATOM 821 C CA . ILE A 1 109 ? -9.584 -3.148 4.560 1.00 92.69 109 ILE A CA 1
ATOM 822 C C . ILE A 1 109 ? -10.997 -3.525 5.017 1.00 92.69 109 ILE A C 1
ATOM 824 O O . ILE A 1 109 ? -11.716 -4.199 4.280 1.00 92.69 109 ILE A O 1
ATOM 828 N N . GLU A 1 110 ? -11.381 -3.061 6.211 1.00 87.06 110 GLU A N 1
ATOM 829 C CA . GLU A 1 110 ? -12.686 -3.300 6.859 1.00 87.06 110 GLU A CA 1
ATOM 830 C C . GLU A 1 110 ? -13.640 -2.102 6.771 1.00 87.06 110 GLU A C 1
ATOM 832 O O . GLU A 1 110 ? -13.220 -0.960 7.112 1.00 87.06 110 GLU A O 1
#

Organism: NCBI:txid1121395

pLDDT: mean 80.73, std 18.12, range [36.97, 97.56]

Sequence (110 aa):
QATTAPGDYDLFIDGVEVQTVTIETENKPDQPTNPGANNPTDVTFEKTQYGTYQVKWKGNAKAAVELKQSGVTAYKANGSLNKAVFQATTAPGDYDLFIDGVEVQTVTIE

Radius of gyration: 19.19 Å; chains: 1; bounding box: 35×34×58 Å